Protein AF-A0A813ESQ8-F1 (afdb_monomer_lite)

pLDDT: mean 71.09, std 19.03, range [29.88, 95.88]

Foldseek 3Di:
DLVVVVVCVCPPVVHPLVVDLVSQQSVLVVVLQCQQCPPPVVGGDSPLSLLRRQPDADPVRDTSHDVSVVVSVVVVVVVVVVVVVVVVVVVVVVVDDPDPDDDDDDDDDDDDDDDDDDDDD

Structure (mmCIF, N/CA/C/O backbone):
data_AF-A0A813ESQ8-F1
#
_entry.id   AF-A0A813ESQ8-F1
#
loop_
_atom_site.group_PDB
_atom_site.id
_atom_site.type_symbol
_atom_site.label_atom_id
_atom_site.label_alt_id
_atom_site.label_comp_id
_atom_site.label_asym_id
_atom_site.label_entity_id
_atom_site.label_seq_id
_atom_site.pdbx_PDB_ins_code
_atom_site.Cartn_x
_atom_site.Cartn_y
_atom_site.Cartn_z
_atom_site.occupancy
_atom_site.B_iso_or_equiv
_atom_site.auth_seq_id
_atom_site.auth_comp_id
_atom_site.auth_asym_id
_atom_site.auth_atom_id
_atom_site.pdbx_PDB_model_num
ATOM 1 N N . ILE A 1 1 ? 9.066 13.827 -1.456 1.00 84.94 1 ILE A N 1
ATOM 2 C CA . ILE A 1 1 ? 10.285 13.324 -2.139 1.00 84.94 1 ILE A CA 1
ATOM 3 C C . ILE A 1 1 ? 9.989 12.182 -3.118 1.00 84.94 1 ILE A C 1
ATOM 5 O O . ILE A 1 1 ? 10.431 12.284 -4.248 1.00 84.94 1 ILE A O 1
ATOM 9 N N . LEU A 1 2 ? 9.184 11.167 -2.762 1.00 92.69 2 LEU A N 1
ATOM 10 C CA . LEU A 1 2 ? 8.871 10.030 -3.655 1.00 92.69 2 LEU A CA 1
ATOM 11 C C . LEU A 1 2 ? 8.280 10.446 -5.013 1.00 92.69 2 LEU A C 1
ATOM 13 O O . LEU A 1 2 ? 8.692 9.925 -6.039 1.00 92.69 2 LEU A O 1
ATOM 17 N N . CYS A 1 3 ? 7.392 11.443 -5.042 1.00 92.25 3 CYS A N 1
ATOM 18 C CA . CYS A 1 3 ? 6.853 11.955 -6.306 1.00 92.25 3 CYS A CA 1
ATOM 19 C C . CYS A 1 3 ? 7.909 12.666 -7.161 1.00 92.25 3 CYS A C 1
ATOM 21 O O . CYS A 1 3 ? 7.859 12.558 -8.374 1.00 92.25 3 CYS A O 1
ATOM 23 N N . ARG A 1 4 ? 8.888 13.333 -6.532 1.00 94.69 4 ARG A N 1
ATOM 24 C CA . ARG A 1 4 ? 10.006 13.969 -7.249 1.00 94.69 4 ARG A CA 1
ATOM 25 C C . ARG A 1 4 ? 10.980 12.938 -7.813 1.00 94.69 4 ARG A C 1
ATOM 27 O O . ARG A 1 4 ? 11.541 13.153 -8.873 1.00 94.69 4 ARG A O 1
ATOM 34 N N . ILE A 1 5 ? 11.165 11.812 -7.120 1.00 94.50 5 ILE A N 1
ATOM 35 C CA . ILE A 1 5 ? 11.943 10.680 -7.641 1.00 94.50 5 ILE A CA 1
ATOM 36 C C . ILE A 1 5 ? 11.240 10.101 -8.872 1.00 94.50 5 ILE A C 1
ATOM 38 O O . ILE A 1 5 ? 11.881 9.915 -9.898 1.00 94.50 5 ILE A O 1
ATOM 42 N N . LEU A 1 6 ? 9.920 9.899 -8.809 1.00 92.69 6 LEU A N 1
ATOM 43 C CA . LEU A 1 6 ? 9.146 9.423 -9.959 1.00 92.69 6 LEU A CA 1
ATOM 44 C C . LEU A 1 6 ? 9.174 10.420 -11.130 1.00 92.69 6 LEU A C 1
ATOM 46 O O . LEU A 1 6 ? 9.302 10.018 -12.278 1.00 92.69 6 LEU A O 1
ATOM 50 N N . GLU A 1 7 ? 9.093 11.716 -10.831 1.00 94.19 7 GLU A N 1
ATOM 51 C CA . GLU A 1 7 ? 9.212 12.801 -11.807 1.00 94.19 7 GLU A CA 1
ATOM 52 C C . GLU A 1 7 ? 10.595 12.817 -12.473 1.00 94.19 7 GLU A C 1
ATOM 54 O O . GLU A 1 7 ? 10.673 12.873 -13.694 1.00 94.19 7 GLU A O 1
ATOM 59 N N . SER A 1 8 ? 11.680 12.669 -11.706 1.00 95.44 8 SER A N 1
ATOM 60 C CA . SER A 1 8 ? 13.046 12.570 -12.245 1.00 95.44 8 SER A CA 1
ATOM 61 C C . SER A 1 8 ? 13.224 11.341 -13.137 1.00 95.44 8 SER A C 1
ATOM 63 O O . SER A 1 8 ? 13.768 11.462 -14.233 1.00 95.44 8 SER A O 1
ATOM 65 N N . MET A 1 9 ? 12.694 10.182 -12.720 1.00 95.31 9 MET A N 1
ATOM 66 C CA . MET A 1 9 ? 12.740 8.943 -13.508 1.00 95.31 9 MET A CA 1
ATOM 67 C C . MET A 1 9 ? 12.077 9.097 -14.887 1.00 95.31 9 MET A C 1
ATOM 69 O O . MET A 1 9 ? 12.453 8.395 -15.822 1.00 95.31 9 MET A O 1
ATOM 73 N N . ILE A 1 10 ? 11.092 9.993 -15.016 1.00 94.56 10 ILE A N 1
ATOM 74 C CA . ILE A 1 10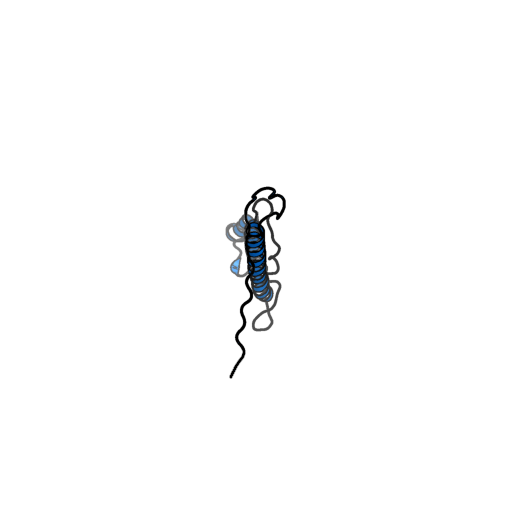 ? 10.276 10.165 -16.227 1.00 94.56 10 ILE A CA 1
ATOM 75 C C . ILE A 1 10 ? 10.761 11.346 -17.074 1.00 94.56 10 ILE A C 1
ATOM 77 O O . ILE A 1 10 ? 10.883 11.225 -18.288 1.00 94.56 10 ILE A O 1
ATOM 81 N N . CYS A 1 11 ? 11.026 12.491 -16.451 1.00 94.88 11 CYS A N 1
ATOM 82 C CA . CYS A 1 11 ? 11.297 13.743 -17.154 1.00 94.88 11 CYS A CA 1
ATOM 83 C C . CYS A 1 11 ? 12.788 13.965 -17.414 1.00 94.88 11 CYS A C 1
ATOM 85 O O . CYS A 1 11 ? 13.150 14.600 -18.401 1.00 94.88 11 CYS A O 1
ATOM 87 N N . THR A 1 12 ? 13.653 13.467 -16.530 1.00 95.88 12 THR A N 1
ATOM 88 C CA . THR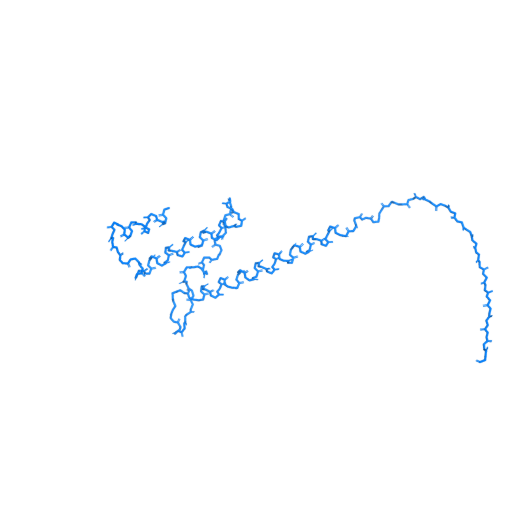 A 1 12 ? 15.102 13.677 -16.623 1.00 95.88 12 THR A CA 1
ATOM 89 C C . THR A 1 12 ? 15.781 12.434 -17.169 1.00 95.88 12 THR A C 1
ATOM 91 O O . THR A 1 12 ? 16.398 12.492 -18.230 1.00 95.88 12 THR A O 1
ATOM 94 N N . ASP A 1 13 ? 15.592 11.301 -16.493 1.00 95.00 13 ASP A N 1
ATOM 95 C CA . ASP A 1 13 ? 16.210 10.028 -16.873 1.00 95.00 13 ASP A CA 1
ATOM 96 C C . ASP A 1 13 ? 15.495 9.377 -18.066 1.00 95.00 13 ASP A C 1
ATOM 98 O O . ASP A 1 13 ? 16.043 8.475 -18.697 1.00 95.00 13 ASP A O 1
ATOM 102 N N . GLN A 1 14 ? 14.272 9.838 -18.374 1.00 92.38 14 GLN A N 1
ATOM 103 C CA . GLN A 1 14 ? 13.440 9.371 -19.490 1.00 92.38 14 GLN A CA 1
ATOM 104 C C . GLN A 1 14 ? 13.330 7.839 -19.541 1.00 92.38 14 GLN A C 1
ATOM 106 O O . GLN A 1 14 ? 13.254 7.227 -20.609 1.00 92.38 14 GLN A O 1
ATOM 111 N N . LEU A 1 15 ? 13.320 7.204 -18.364 1.00 95.31 15 LEU A N 1
ATOM 112 C CA . LEU A 1 15 ? 13.179 5.764 -18.245 1.00 95.31 15 LEU A CA 1
ATOM 113 C C . LEU A 1 15 ? 11.766 5.368 -18.650 1.00 95.31 15 LEU A C 1
ATOM 115 O O . LEU A 1 15 ? 10.791 6.077 -18.388 1.00 95.31 15 LEU A O 1
ATOM 119 N N . ASN A 1 16 ? 11.632 4.158 -19.181 1.00 93.12 16 ASN A N 1
ATOM 120 C CA . ASN A 1 16 ? 10.329 3.528 -19.325 1.00 93.12 16 ASN A CA 1
ATOM 121 C C . ASN A 1 16 ? 9.800 3.081 -17.945 1.00 93.12 16 ASN A C 1
ATOM 123 O O . ASN A 1 16 ? 9.712 1.889 -17.664 1.00 93.12 16 ASN A O 1
ATOM 127 N N . ALA A 1 17 ? 9.496 4.041 -17.063 1.00 88.81 17 ALA A N 1
ATOM 128 C CA . ALA A 1 17 ? 9.140 3.821 -15.663 1.00 88.81 17 ALA A CA 1
ATOM 129 C C . ALA A 1 17 ? 7.999 2.806 -15.467 1.00 88.81 17 ALA A C 1
ATOM 131 O O . ALA A 1 17 ? 8.133 1.957 -14.593 1.00 88.81 17 ALA A O 1
ATOM 132 N N . PRO A 1 18 ? 6.929 2.785 -16.283 1.00 87.31 18 PRO A N 1
ATOM 133 C CA . PRO A 1 18 ? 5.889 1.763 -16.153 1.00 87.31 18 PRO A CA 1
ATOM 134 C C . PRO A 1 18 ? 6.377 0.325 -16.382 1.00 87.31 18 PRO A C 1
ATOM 136 O O . PRO A 1 18 ? 5.785 -0.606 -15.849 1.00 87.31 18 PRO A O 1
ATOM 139 N N . ALA A 1 19 ? 7.451 0.128 -17.150 1.00 88.25 19 ALA A N 1
ATOM 140 C CA . ALA A 1 19 ? 8.065 -1.183 -17.352 1.00 88.25 19 ALA A CA 1
ATOM 141 C C . ALA A 1 19 ? 9.064 -1.554 -16.238 1.00 88.25 19 ALA A C 1
ATOM 143 O O . ALA A 1 19 ? 9.659 -2.632 -16.278 1.00 88.25 19 ALA A O 1
ATOM 144 N N . LEU A 1 20 ? 9.266 -0.673 -15.251 1.00 87.69 20 LEU A N 1
ATOM 145 C CA . LEU A 1 20 ? 10.214 -0.870 -14.164 1.00 87.69 20 LEU A CA 1
ATOM 146 C C . LEU A 1 20 ? 9.526 -1.313 -12.876 1.00 87.69 20 LEU A C 1
ATOM 148 O O . LEU A 1 20 ? 8.707 -0.608 -12.286 1.00 87.69 20 LEU A O 1
ATOM 152 N N . GLN A 1 21 ? 10.018 -2.428 -12.347 1.00 83.94 21 GLN A N 1
ATOM 153 C CA . GLN A 1 21 ? 9.664 -2.929 -11.023 1.00 83.94 21 GLN A CA 1
ATOM 154 C C . GLN A 1 21 ? 9.933 -1.906 -9.903 1.00 83.94 21 GLN A C 1
ATOM 156 O O . GLN A 1 21 ? 9.202 -1.834 -8.915 1.00 83.94 21 GLN A O 1
ATOM 161 N N . SER A 1 22 ? 10.975 -1.085 -10.048 1.00 84.31 22 SER A N 1
ATOM 162 C CA . SER A 1 22 ? 11.320 -0.036 -9.084 1.00 84.31 22 SER A CA 1
ATOM 163 C C . SER A 1 22 ? 10.270 1.075 -9.028 1.00 84.31 22 SER A C 1
ATOM 165 O O . SER A 1 22 ? 9.928 1.538 -7.938 1.00 84.31 22 SER A O 1
ATOM 167 N N . ALA A 1 23 ? 9.712 1.467 -10.175 1.00 89.94 23 ALA A N 1
ATOM 168 C CA . ALA A 1 23 ? 8.634 2.447 -10.234 1.00 89.94 23 ALA A CA 1
ATOM 169 C C . ALA A 1 23 ? 7.330 1.884 -9.645 1.00 89.94 23 ALA A C 1
ATOM 171 O O . ALA A 1 23 ? 6.611 2.604 -8.951 1.00 89.94 23 ALA A O 1
ATOM 172 N N . GLU A 1 24 ? 7.050 0.591 -9.848 1.00 86.06 24 GLU A N 1
ATOM 173 C CA . GLU A 1 24 ? 5.900 -0.093 -9.243 1.00 86.06 24 GLU A C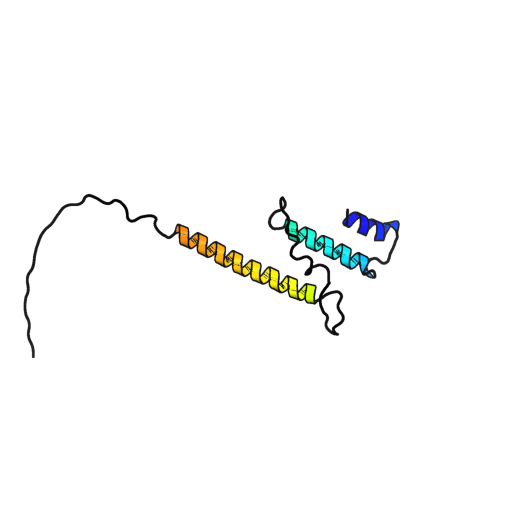A 1
ATOM 174 C C . GLU A 1 24 ? 5.977 -0.067 -7.702 1.00 86.06 24 GLU A C 1
ATOM 176 O O . GLU A 1 24 ? 5.024 0.337 -7.033 1.00 86.06 24 GLU A O 1
ATOM 181 N N . ILE A 1 25 ? 7.135 -0.400 -7.121 1.00 84.88 25 ILE A N 1
ATOM 182 C CA . ILE A 1 25 ? 7.380 -0.338 -5.665 1.00 84.88 25 ILE A CA 1
ATOM 183 C C . ILE A 1 25 ? 7.231 1.093 -5.134 1.00 84.88 25 ILE A C 1
ATOM 185 O O . ILE A 1 25 ? 6.615 1.321 -4.087 1.00 84.88 25 ILE A O 1
ATOM 189 N N . LEU A 1 26 ? 7.760 2.072 -5.866 1.00 91.19 26 LEU A N 1
ATOM 190 C CA . LEU A 1 26 ? 7.672 3.480 -5.496 1.00 91.19 26 LEU A CA 1
ATOM 191 C C . LEU A 1 26 ? 6.213 3.958 -5.461 1.00 91.19 26 LEU A C 1
ATOM 193 O O . LEU A 1 26 ? 5.775 4.569 -4.483 1.00 91.19 26 LEU A O 1
ATOM 197 N N . GLY A 1 27 ? 5.440 3.625 -6.499 1.00 88.00 27 GLY A N 1
ATOM 198 C CA . GLY A 1 27 ? 4.014 3.932 -6.585 1.00 88.00 27 GLY A CA 1
ATOM 199 C C . GLY A 1 27 ? 3.206 3.313 -5.443 1.00 88.00 27 GLY A C 1
ATOM 200 O O . GLY A 1 27 ? 2.330 3.962 -4.872 1.00 88.00 27 GLY A O 1
ATOM 201 N N . ARG A 1 28 ? 3.541 2.091 -5.035 1.00 88.75 28 ARG A N 1
ATOM 202 C CA . ARG A 1 28 ? 2.879 1.392 -3.926 1.00 88.75 28 ARG A CA 1
ATOM 203 C C . ARG A 1 28 ? 3.244 1.945 -2.550 1.00 88.75 28 ARG A C 1
ATOM 205 O O . ARG A 1 28 ? 2.404 2.004 -1.654 1.00 88.75 28 ARG A O 1
ATOM 212 N N . ARG A 1 29 ? 4.471 2.440 -2.391 1.00 89.75 29 ARG A N 1
ATOM 213 C CA . ARG A 1 29 ? 4.890 3.143 -1.174 1.00 89.75 29 ARG A CA 1
ATOM 214 C C . ARG A 1 29 ? 4.113 4.444 -0.992 1.00 89.75 29 ARG A C 1
ATOM 216 O O . ARG A 1 29 ? 3.753 4.787 0.128 1.00 89.75 29 ARG A O 1
ATOM 223 N N . ILE A 1 30 ? 3.811 5.144 -2.082 1.00 93.06 30 ILE A N 1
ATOM 224 C CA . ILE A 1 30 ? 2.955 6.336 -2.043 1.00 93.06 30 ILE A CA 1
ATOM 225 C C . ILE A 1 30 ? 1.531 5.976 -1.591 1.00 93.06 30 ILE A C 1
ATOM 227 O O . ILE A 1 30 ? 0.951 6.713 -0.798 1.00 93.06 30 ILE A O 1
ATOM 231 N N . GLN A 1 31 ? 0.969 4.860 -2.064 1.00 89.50 31 GLN A N 1
ATOM 232 C CA . GLN A 1 31 ? -0.378 4.408 -1.679 1.00 89.50 31 GLN A CA 1
ATOM 233 C C . GLN A 1 31 ? -0.467 4.103 -0.184 1.00 89.50 31 GLN A C 1
ATOM 235 O O . GLN A 1 31 ? -1.328 4.647 0.500 1.00 89.50 31 GLN A O 1
ATOM 240 N N . LEU A 1 32 ? 0.498 3.342 0.329 1.00 90.62 32 LEU A N 1
ATOM 241 C CA . LEU A 1 32 ? 0.629 3.077 1.754 1.00 90.62 32 LEU A CA 1
ATOM 242 C C . LEU A 1 32 ? 0.690 4.367 2.573 1.00 90.62 32 LEU A C 1
ATOM 244 O O . LEU A 1 32 ? 0.071 4.484 3.626 1.00 90.62 32 LEU A O 1
ATOM 248 N N . ILE A 1 33 ? 1.436 5.353 2.071 1.00 92.06 33 ILE A N 1
ATOM 249 C CA . ILE A 1 33 ? 1.592 6.610 2.787 1.00 92.06 33 ILE A CA 1
ATOM 250 C C . ILE A 1 33 ? 0.292 7.378 2.917 1.00 92.06 33 ILE A C 1
ATOM 252 O O . ILE A 1 33 ? 0.014 7.965 3.962 1.00 92.06 33 ILE A O 1
ATOM 256 N N . LYS A 1 34 ? -0.509 7.361 1.863 1.00 88.25 34 LYS A N 1
ATOM 257 C CA . LYS A 1 34 ? -1.823 7.986 1.875 1.00 88.25 34 LYS A CA 1
ATOM 258 C C . LYS A 1 34 ? -2.782 7.260 2.819 1.00 88.25 34 LYS A C 1
ATOM 260 O O . LYS A 1 34 ? -3.476 7.938 3.568 1.00 88.25 34 LYS A O 1
ATOM 265 N N . GLU A 1 35 ? -2.781 5.927 2.823 1.00 89.06 35 GLU A N 1
ATOM 266 C CA . GLU A 1 35 ? -3.67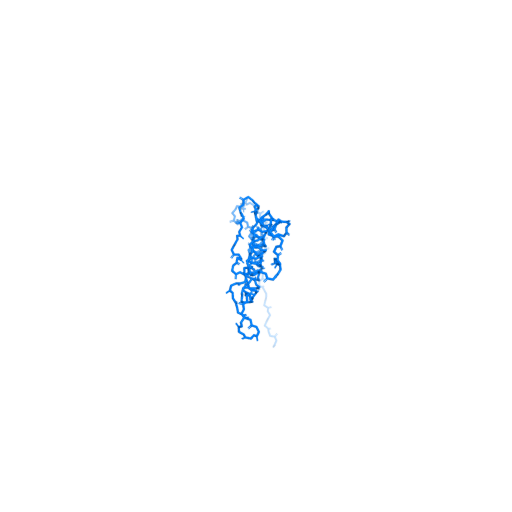2 5.139 3.688 1.00 89.06 35 GLU A CA 1
ATOM 267 C C . GLU A 1 35 ? -3.343 5.313 5.169 1.00 89.06 35 GLU A C 1
ATOM 269 O O . GLU A 1 35 ? -4.229 5.423 6.012 1.00 89.06 35 GLU A O 1
ATOM 274 N N . ALA A 1 36 ? -2.064 5.486 5.469 1.00 88.38 36 ALA A N 1
ATOM 275 C CA . ALA A 1 36 ? -1.604 5.715 6.818 1.00 88.38 36 ALA A CA 1
ATOM 276 C C . ALA A 1 36 ? -2.099 7.008 7.430 1.00 88.38 36 ALA A C 1
ATOM 278 O O . ALA A 1 36 ? -2.643 7.038 8.531 1.00 88.38 36 ALA A O 1
ATOM 279 N N . HIS A 1 37 ? -1.980 8.097 6.691 1.00 91.56 37 HIS A N 1
ATOM 280 C CA . HIS A 1 37 ? -2.447 9.387 7.180 1.00 91.56 37 HIS A CA 1
ATOM 281 C C . HIS A 1 37 ? -3.969 9.508 7.200 1.00 91.56 37 HIS A C 1
ATOM 283 O O . HIS A 1 37 ? -4.485 10.530 7.646 1.00 91.56 37 HIS A O 1
ATOM 289 N N . ARG A 1 38 ? -4.696 8.496 6.723 1.00 83.31 38 ARG A N 1
ATOM 290 C CA . ARG A 1 38 ? -6.137 8.571 6.504 1.00 83.31 38 ARG A CA 1
ATOM 291 C C . ARG A 1 38 ? -6.939 8.742 7.794 1.00 83.31 38 ARG A C 1
ATOM 293 O O . ARG A 1 38 ? -7.863 9.546 7.813 1.00 83.31 38 ARG A O 1
ATOM 300 N N . VAL A 1 39 ? -6.622 7.990 8.852 1.00 80.12 39 VAL A N 1
ATOM 301 C CA . VAL A 1 39 ? -7.398 8.003 10.113 1.00 80.12 39 VAL A CA 1
ATOM 302 C C . VAL A 1 39 ? -6.885 9.073 11.074 1.00 80.12 39 VAL A C 1
ATOM 304 O O . VAL A 1 39 ? -7.670 9.723 11.762 1.00 80.12 39 VAL A O 1
ATOM 307 N N . ASN A 1 40 ? -5.571 9.289 11.103 1.00 81.50 40 ASN A N 1
ATOM 308 C CA . ASN A 1 40 ? -4.958 10.325 11.917 1.00 81.50 40 ASN A CA 1
ATOM 309 C C . ASN A 1 40 ? -3.758 10.943 11.179 1.00 81.50 40 ASN A C 1
ATOM 311 O O . ASN A 1 40 ? -2.670 10.372 11.180 1.00 81.50 40 ASN A O 1
ATOM 315 N N . PRO A 1 41 ? -3.919 12.130 10.573 1.00 86.31 41 PRO A N 1
ATOM 316 C CA . PRO A 1 41 ? -2.844 12.785 9.829 1.00 86.31 41 PRO A CA 1
ATOM 317 C C . PRO A 1 41 ? -1.651 13.187 10.699 1.00 86.31 41 PRO A C 1
ATOM 319 O O . PRO A 1 41 ? -0.525 13.244 10.214 1.00 86.31 41 PRO A O 1
ATOM 322 N N . SER A 1 42 ? -1.886 13.470 11.982 1.00 90.31 42 SER A N 1
ATOM 323 C CA . SER A 1 42 ? -0.820 13.786 12.935 1.00 90.31 42 SER A CA 1
ATOM 324 C C . SER A 1 42 ? -0.084 12.532 13.419 1.00 90.31 42 SER A C 1
ATOM 326 O O . SER A 1 42 ? 1.013 12.649 13.957 1.00 90.31 42 SER A O 1
ATOM 328 N N . ALA A 1 43 ? -0.671 11.347 13.223 1.00 82.69 43 ALA A N 1
ATOM 329 C CA . ALA A 1 43 ? -0.108 10.057 13.613 1.00 82.69 43 ALA A CA 1
ATOM 330 C C . ALA A 1 43 ? -0.513 8.948 12.610 1.00 82.69 43 ALA A C 1
ATOM 332 O O . ALA A 1 43 ? -1.421 8.165 12.894 1.00 82.69 43 ALA A O 1
ATOM 333 N N . PRO A 1 44 ? 0.116 8.905 11.423 1.00 87.50 44 PRO A N 1
ATOM 334 C CA . PRO A 1 44 ? -0.271 8.014 10.326 1.00 87.50 44 PRO A CA 1
ATOM 335 C C . PRO A 1 44 ? 0.067 6.526 10.530 1.00 87.50 44 PRO A C 1
ATOM 337 O O . PRO A 1 44 ? 1.155 6.205 11.004 1.00 87.50 44 PRO A O 1
ATOM 340 N N . ASP A 1 45 ? -0.811 5.628 10.064 1.00 84.75 45 ASP A N 1
ATOM 341 C CA . ASP A 1 45 ? -0.687 4.164 10.166 1.00 84.75 45 ASP A CA 1
ATOM 342 C C . ASP A 1 45 ? -0.353 3.406 8.854 1.00 84.75 45 ASP A C 1
ATOM 344 O O . ASP A 1 45 ? -1.210 3.034 8.057 1.00 84.75 45 ASP A O 1
ATOM 348 N N . TYR A 1 46 ? 0.926 3.123 8.620 1.00 87.50 46 TYR A N 1
ATOM 349 C CA . TYR A 1 46 ? 1.401 2.429 7.410 1.00 87.50 46 TYR A CA 1
ATOM 350 C C . TYR A 1 46 ? 1.397 0.900 7.555 1.00 87.50 46 TYR A C 1
ATOM 352 O O . TYR A 1 46 ? 2.185 0.212 6.900 1.00 87.50 46 TYR A O 1
ATOM 360 N N . SER A 1 47 ? 0.557 0.371 8.437 1.00 82.06 47 SER A N 1
ATOM 361 C CA . SER A 1 47 ? 0.395 -1.056 8.729 1.00 82.06 47 SER A CA 1
ATOM 362 C C . SER A 1 47 ? 0.070 -1.884 7.487 1.00 82.06 47 SER A C 1
ATOM 364 O O . SER A 1 47 ? 0.619 -2.965 7.296 1.00 82.06 47 SER A O 1
ATOM 366 N N . ALA A 1 48 ? -0.710 -1.334 6.558 1.00 78.19 48 ALA A N 1
ATOM 367 C CA . ALA A 1 48 ? -1.132 -2.046 5.361 1.00 78.19 48 ALA A CA 1
ATOM 368 C C . ALA A 1 48 ? -0.040 -2.209 4.273 1.00 78.19 48 ALA A C 1
ATOM 370 O O . ALA A 1 48 ? -0.322 -2.535 3.125 1.00 78.19 48 ALA A O 1
ATOM 371 N N . GLY A 1 49 ? 1.237 -1.963 4.567 1.00 81.00 49 GLY A N 1
ATOM 372 C CA . GLY A 1 49 ? 2.293 -1.831 3.553 1.00 81.00 49 GLY A CA 1
ATOM 373 C C . GLY A 1 49 ? 2.555 -3.086 2.734 1.00 81.00 49 GLY A C 1
ATOM 374 O O . GLY A 1 49 ? 2.633 -3.013 1.506 1.00 81.00 49 GLY A O 1
ATOM 375 N N . ASP A 1 50 ? 2.579 -4.228 3.412 1.00 75.94 50 ASP A N 1
ATOM 376 C CA . ASP A 1 50 ? 2.670 -5.582 2.846 1.00 75.94 50 ASP A CA 1
ATOM 377 C C . ASP A 1 50 ? 1.381 -6.045 2.195 1.00 75.94 50 ASP A C 1
ATOM 379 O O . ASP A 1 50 ? 1.251 -7.170 1.719 1.00 75.94 50 ASP A O 1
ATOM 383 N N . HIS A 1 51 ? 0.451 -5.118 2.087 1.00 75.94 51 HIS A N 1
ATOM 384 C CA . HIS A 1 51 ? -0.710 -5.246 1.274 1.00 75.94 51 HIS A CA 1
ATOM 385 C C . HIS A 1 51 ? -0.831 -4.246 0.112 1.00 75.94 51 HIS A C 1
ATOM 387 O O . HIS A 1 51 ? -1.649 -4.411 -0.798 1.00 75.94 51 HIS A O 1
ATOM 393 N N . PHE A 1 52 ? 0.057 -3.253 0.112 1.00 78.88 52 PHE A N 1
ATOM 394 C CA . PHE A 1 52 ? 0.192 -2.248 -0.930 1.00 78.88 52 PHE A CA 1
ATOM 395 C C . PHE A 1 52 ? 1.417 -2.466 -1.841 1.00 78.88 52 PHE A C 1
ATOM 397 O O . PHE A 1 52 ? 1.297 -2.303 -3.048 1.00 78.88 52 PHE A O 1
ATOM 404 N N . LEU A 1 53 ? 2.557 -2.950 -1.345 1.00 82.94 53 LEU A N 1
ATOM 405 C CA . LEU A 1 53 ? 3.853 -3.072 -2.048 1.00 82.94 53 LEU A CA 1
ATOM 406 C C . LEU A 1 53 ? 4.066 -4.195 -3.079 1.00 82.94 53 LEU A C 1
ATOM 408 O O . LEU A 1 53 ? 5.118 -4.304 -3.704 1.00 82.94 53 LEU A O 1
ATOM 412 N N . GLY A 1 54 ? 3.068 -4.998 -3.350 1.00 67.06 54 GLY A N 1
ATOM 413 C CA . GLY A 1 54 ? 3.236 -6.284 -3.985 1.00 67.06 54 GLY A CA 1
ATOM 414 C C . GLY A 1 54 ? 4.368 -7.195 -3.489 1.00 67.06 54 GLY A C 1
ATOM 415 O O . GLY A 1 54 ? 5.183 -7.604 -4.308 1.00 67.06 54 GLY A O 1
ATOM 416 N N . THR A 1 55 ? 4.338 -7.672 -2.247 1.00 63.03 55 THR A N 1
ATOM 417 C CA . THR A 1 55 ? 5.229 -8.741 -1.755 1.00 63.03 55 THR A CA 1
ATOM 418 C C . THR A 1 55 ? 4.654 -10.199 -1.561 1.00 63.03 55 THR A C 1
ATOM 420 O O . THR A 1 55 ? 5.469 -11.103 -1.509 1.00 63.03 55 THR A O 1
ATOM 423 N N . GLY A 1 56 ? 3.333 -10.514 -1.579 1.00 60.47 56 GLY A N 1
ATOM 424 C CA . GLY A 1 56 ? 2.632 -11.852 -1.842 1.00 60.47 56 GLY A CA 1
ATOM 425 C C . GLY A 1 56 ? 2.354 -12.533 -3.277 1.00 60.47 56 GLY A C 1
ATOM 426 O O . GLY A 1 56 ? 2.939 -12.118 -4.249 1.00 60.47 56 GLY A O 1
ATOM 427 N N . VAL A 1 57 ? 1.429 -13.523 -3.509 1.00 56.72 57 VAL A N 1
ATOM 428 C CA . VAL A 1 57 ? 1.307 -14.622 -4.581 1.00 56.72 57 VAL A CA 1
ATOM 429 C C . VAL A 1 57 ? 0.172 -14.654 -5.717 1.00 56.72 57 VAL A C 1
ATOM 431 O O . VAL A 1 57 ? -0.988 -14.363 -5.432 1.00 56.72 57 VAL A O 1
ATOM 434 N N . ARG A 1 58 ? 0.455 -14.984 -7.030 1.00 55.66 58 ARG A N 1
ATOM 435 C CA . ARG A 1 58 ? -0.313 -14.744 -8.348 1.00 55.66 58 ARG A CA 1
ATOM 436 C C . ARG A 1 58 ? -0.943 -15.975 -9.033 1.00 55.66 58 ARG A C 1
ATOM 438 O O . ARG A 1 58 ? -0.752 -17.093 -8.589 1.00 55.66 58 ARG A O 1
ATOM 445 N N . ARG A 1 59 ? -1.690 -15.757 -10.146 1.00 42.41 59 ARG A N 1
ATOM 446 C CA . ARG A 1 59 ? -2.549 -16.711 -10.924 1.00 42.41 59 ARG A CA 1
ATOM 447 C C . ARG A 1 59 ? -1.812 -17.888 -11.595 1.00 42.41 59 ARG A C 1
ATOM 449 O O . ARG A 1 59 ? -2.432 -18.882 -11.946 1.00 42.41 59 ARG A O 1
ATOM 456 N N . ASN A 1 60 ? -0.500 -17.772 -11.738 1.00 52.56 60 ASN A N 1
ATOM 457 C CA . ASN A 1 60 ? 0.457 -18.796 -12.162 1.00 52.56 60 ASN A CA 1
ATOM 458 C C . ASN A 1 60 ? 1.402 -19.198 -11.001 1.00 52.56 60 ASN A C 1
ATOM 460 O O . ASN A 1 60 ? 2.463 -19.759 -11.235 1.00 52.56 60 ASN A O 1
ATOM 464 N N . GLY A 1 61 ? 1.070 -18.829 -9.757 1.00 52.59 61 GLY A N 1
ATOM 465 C CA . GLY A 1 61 ? 1.981 -18.754 -8.605 1.00 52.59 61 GLY A CA 1
ATOM 466 C C . GLY A 1 61 ? 2.873 -17.501 -8.607 1.00 52.59 61 GLY A C 1
ATOM 467 O O . GLY A 1 61 ? 3.299 -17.034 -7.557 1.00 52.59 61 GLY A O 1
ATOM 468 N N . ALA A 1 62 ? 3.127 -16.896 -9.768 1.00 54.81 62 ALA A N 1
ATOM 469 C CA . ALA A 1 62 ? 4.222 -15.938 -9.939 1.00 54.81 62 ALA A CA 1
ATOM 470 C C . ALA A 1 62 ? 3.801 -14.476 -9.808 1.00 54.81 62 ALA A C 1
ATOM 472 O O . ALA A 1 62 ? 3.118 -13.945 -10.681 1.00 54.81 62 ALA A O 1
ATOM 473 N N . ALA A 1 63 ? 4.206 -13.819 -8.725 1.00 52.88 63 ALA A N 1
ATOM 474 C CA . ALA A 1 63 ? 3.549 -12.647 -8.184 1.00 52.88 63 ALA A CA 1
ATOM 475 C C . ALA A 1 63 ? 4.444 -11.438 -7.991 1.00 52.88 63 ALA A C 1
ATOM 477 O O . ALA A 1 63 ? 5.519 -11.570 -7.432 1.00 52.88 63 ALA A O 1
ATOM 478 N N . ILE A 1 64 ? 3.969 -10.259 -8.404 1.00 55.66 64 ILE A N 1
ATOM 479 C CA . ILE A 1 64 ? 4.466 -8.990 -7.868 1.00 55.66 64 ILE A CA 1
ATOM 480 C C . ILE A 1 64 ? 3.264 -8.370 -7.208 1.00 55.66 64 ILE A C 1
ATOM 482 O O . ILE A 1 64 ? 2.257 -8.044 -7.823 1.00 55.66 64 ILE A O 1
ATOM 486 N N . ALA A 1 65 ? 3.258 -8.506 -5.926 1.00 55.09 65 ALA A N 1
ATOM 487 C CA . ALA A 1 65 ? 2.313 -9.383 -5.342 1.00 55.09 65 ALA A CA 1
ATOM 488 C C . ALA A 1 65 ? 0.827 -9.078 -5.338 1.00 55.09 65 ALA A C 1
ATOM 490 O O . ALA A 1 65 ? 0.345 -8.029 -4.948 1.00 55.09 65 ALA A O 1
ATOM 491 N N . PRO A 1 66 ? 0.105 -10.134 -5.611 1.00 62.12 66 PRO A N 1
ATOM 492 C CA . PRO A 1 66 ? -1.263 -10.492 -5.211 1.00 62.12 66 PRO A CA 1
ATOM 493 C C . PRO A 1 66 ? -1.584 -11.138 -3.854 1.00 62.12 66 PRO A C 1
ATOM 495 O O . PRO A 1 66 ? -2.748 -11.005 -3.493 1.00 62.12 66 PRO A O 1
ATOM 498 N N . ASP A 1 67 ? -0.714 -11.787 -3.068 1.00 57.50 67 ASP A N 1
ATOM 499 C CA . ASP A 1 67 ? -1.123 -12.014 -1.652 1.00 57.50 67 ASP A CA 1
ATOM 500 C C . ASP A 1 67 ? -1.143 -10.690 -0.965 1.00 57.50 67 ASP A C 1
ATOM 502 O O . ASP A 1 67 ? -2.049 -10.449 -0.203 1.00 57.50 67 ASP A O 1
ATOM 506 N N . LEU A 1 68 ? -0.210 -9.809 -1.299 1.00 67.50 68 LEU A N 1
ATOM 507 C CA . LEU A 1 68 ? -0.255 -8.437 -0.860 1.00 67.50 68 LEU A CA 1
ATOM 508 C C . LEU A 1 68 ? -1.662 -7.858 -1.084 1.00 67.50 68 LEU A C 1
ATOM 510 O O . LEU A 1 68 ? -2.327 -7.359 -0.185 1.00 67.50 68 LEU A O 1
ATOM 514 N N . SER A 1 69 ? -2.209 -8.100 -2.259 1.00 66.88 69 SER A N 1
ATOM 515 C CA . SER A 1 69 ? -3.577 -7.716 -2.559 1.00 66.88 69 SER A CA 1
ATOM 516 C C . SER A 1 69 ? -4.649 -8.488 -1.781 1.00 66.88 69 SER A C 1
ATOM 518 O O . SER A 1 69 ? -5.645 -7.894 -1.384 1.00 66.88 69 SER A O 1
ATOM 520 N N . LYS A 1 70 ? -4.504 -9.793 -1.552 1.00 77.94 70 LYS A N 1
ATOM 521 C CA . LYS A 1 70 ? -5.471 -10.563 -0.747 1.00 77.94 70 LYS A CA 1
ATOM 522 C C . LYS A 1 70 ? -5.453 -10.177 0.727 1.00 77.94 70 LYS A C 1
ATOM 524 O O . LYS A 1 70 ? -6.469 -10.224 1.402 1.00 77.94 70 LYS A O 1
ATOM 529 N N . PHE A 1 71 ? -4.288 -9.796 1.195 1.00 59.16 71 PHE A N 1
ATOM 530 C CA . PHE A 1 71 ? -3.962 -9.528 2.570 1.00 59.16 71 PHE A CA 1
ATOM 531 C C . PHE A 1 71 ? -4.548 -8.125 2.897 1.00 59.16 71 PHE A C 1
ATOM 533 O O . PHE A 1 71 ? -5.232 -8.015 3.912 1.00 59.16 71 PHE A O 1
ATOM 540 N N . VAL A 1 72 ? -4.442 -7.085 2.026 1.00 74.00 72 VAL A N 1
ATOM 541 C CA . VAL A 1 72 ? -5.069 -5.747 2.320 1.00 74.00 72 VAL A CA 1
ATOM 542 C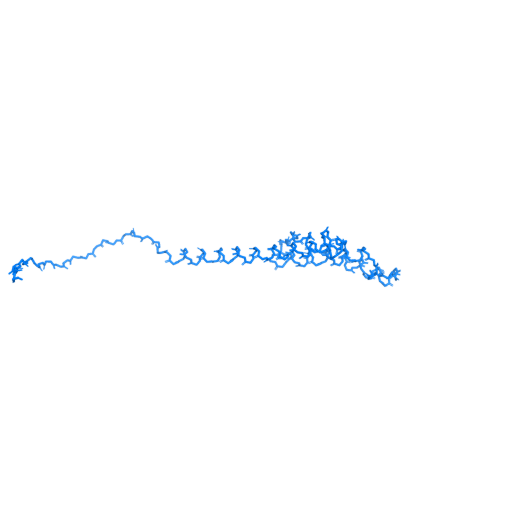 C . VAL A 1 72 ? -6.554 -5.920 2.496 1.00 74.00 72 VAL A C 1
ATOM 544 O O . VAL A 1 72 ? 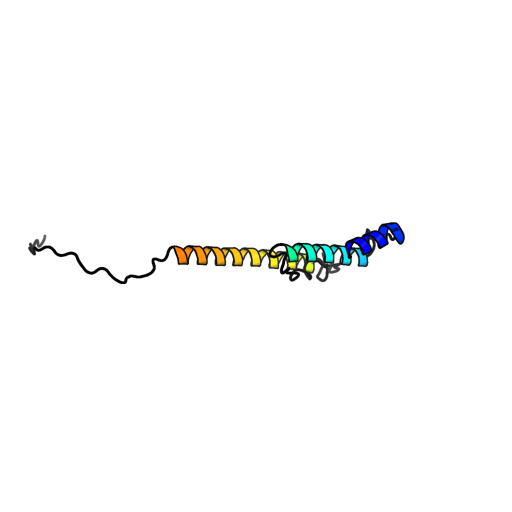-7.213 -5.223 3.263 1.00 74.00 72 VAL A O 1
ATOM 547 N N . ALA A 1 73 ? -7.066 -6.877 1.732 1.00 71.38 73 ALA A N 1
ATOM 548 C CA . ALA A 1 73 ? -8.460 -7.199 1.642 1.00 71.38 73 ALA A CA 1
ATOM 549 C C . ALA A 1 73 ? -8.993 -7.953 2.869 1.00 71.38 73 ALA A C 1
ATOM 551 O O . ALA A 1 73 ? -10.209 -7.980 3.049 1.00 71.38 73 ALA A O 1
ATOM 552 N N . GLU A 1 74 ? -8.150 -8.523 3.726 1.00 80.19 74 GLU A N 1
ATOM 553 C CA . GLU A 1 74 ? -8.585 -9.033 5.031 1.00 80.19 74 GLU A CA 1
ATOM 554 C C . GLU A 1 74 ? -8.457 -7.975 6.128 1.00 80.19 74 GLU A C 1
ATOM 556 O O . GLU A 1 74 ? -9.392 -7.800 6.909 1.00 80.19 74 GLU A O 1
ATOM 561 N N . GLU A 1 75 ? -7.368 -7.212 6.142 1.00 69.19 75 GLU A N 1
ATOM 562 C CA . GLU A 1 75 ? -7.096 -6.204 7.177 1.00 69.19 75 GLU A CA 1
ATOM 563 C C . GLU A 1 75 ? -8.162 -5.111 7.214 1.00 69.19 75 GLU A C 1
ATOM 565 O O . GLU A 1 75 ? -8.817 -4.875 8.231 1.00 69.19 75 GLU A O 1
ATOM 570 N N . LEU A 1 76 ? -8.490 -4.557 6.054 1.00 71.81 76 LEU A N 1
ATOM 571 C CA . LEU A 1 76 ? -9.556 -3.564 5.964 1.00 71.81 76 LEU A CA 1
ATOM 572 C C . LEU A 1 76 ? -10.935 -4.157 6.304 1.00 71.81 76 LEU A C 1
ATOM 574 O O . LEU A 1 76 ? -11.873 -3.435 6.653 1.00 71.81 76 LEU A O 1
ATOM 578 N N . LYS A 1 77 ? -11.081 -5.484 6.219 1.00 82.75 77 LYS A N 1
ATOM 579 C CA . LYS A 1 77 ? -12.330 -6.193 6.509 1.00 82.75 77 LYS A CA 1
ATOM 580 C C . LYS A 1 77 ? -12.512 -6.449 8.006 1.00 82.75 77 LYS A C 1
ATOM 582 O O . LYS A 1 77 ? -13.642 -6.394 8.492 1.00 82.75 77 LYS A O 1
ATOM 587 N N . ALA A 1 78 ? -11.431 -6.672 8.743 1.00 61.25 78 ALA A N 1
ATOM 588 C CA . ALA A 1 78 ? -11.447 -6.806 10.196 1.00 61.25 78 ALA A CA 1
ATOM 589 C C . ALA A 1 78 ? -11.522 -5.441 10.906 1.00 61.25 78 ALA A C 1
ATOM 591 O O . ALA A 1 78 ? -12.324 -5.285 11.833 1.00 61.25 78 ALA A O 1
ATOM 592 N N . GLU A 1 79 ? -10.799 -4.419 10.424 1.00 72.25 79 GLU A N 1
ATOM 593 C CA . GLU A 1 79 ? -10.911 -3.030 10.915 1.00 72.25 79 GLU A CA 1
ATOM 594 C C . GLU A 1 79 ? -12.365 -2.528 10.874 1.00 72.25 79 GLU A C 1
ATOM 596 O O . GLU A 1 79 ? -12.883 -1.864 11.784 1.00 72.25 79 GLU A O 1
ATOM 601 N N . ALA A 1 80 ? -13.071 -2.931 9.821 1.00 65.25 80 ALA A N 1
ATOM 602 C CA . ALA A 1 80 ? -14.481 -2.657 9.611 1.00 65.25 80 ALA A CA 1
ATOM 603 C C . ALA A 1 80 ? -15.422 -3.456 10.529 1.00 65.25 80 ALA A C 1
ATOM 605 O O . ALA A 1 80 ? -16.576 -3.057 10.696 1.00 65.25 80 ALA A O 1
ATOM 606 N N . ALA A 1 81 ? -14.988 -4.572 11.113 1.00 85.19 81 ALA A N 1
ATOM 607 C CA . ALA A 1 81 ? -15.787 -5.347 12.063 1.00 85.19 81 ALA A CA 1
ATOM 608 C C . ALA A 1 81 ? -15.610 -4.830 13.499 1.00 85.19 81 ALA A C 1
ATOM 610 O O . ALA A 1 81 ? -16.578 -4.670 14.240 1.00 85.19 81 ALA A O 1
ATOM 611 N N . ILE A 1 82 ? -14.387 -4.478 13.876 1.00 62.06 82 ILE A N 1
ATOM 612 C CA . ILE A 1 82 ? -14.053 -4.082 15.247 1.00 62.06 82 ILE A CA 1
ATOM 613 C C . ILE A 1 82 ? -14.502 -2.646 15.538 1.00 62.06 82 ILE A C 1
ATOM 615 O O . ILE A 1 82 ? -15.038 -2.372 16.613 1.00 62.06 82 ILE A O 1
ATOM 619 N N . SER A 1 83 ? -14.396 -1.732 14.569 1.00 75.69 83 SER A N 1
ATOM 620 C CA . SER A 1 83 ? -14.953 -0.379 14.730 1.00 75.69 83 SER A CA 1
ATOM 621 C C . SER A 1 83 ? -16.485 -0.386 14.875 1.00 75.69 83 SER A C 1
ATOM 623 O O . SER A 1 83 ? -17.044 0.480 15.554 1.00 75.69 83 SER A O 1
ATOM 625 N N . LYS A 1 84 ? -17.166 -1.405 14.323 1.00 77.19 84 LYS A N 1
ATOM 626 C CA . LYS A 1 84 ? -18.614 -1.633 14.485 1.00 77.19 84 LYS A CA 1
ATOM 627 C C . LYS A 1 84 ? -18.977 -2.142 15.876 1.00 77.19 84 LYS A C 1
ATOM 629 O O . LYS A 1 84 ? -19.900 -1.611 16.489 1.00 77.19 84 LYS A O 1
ATOM 634 N N . GLU A 1 85 ? -18.261 -3.135 16.384 1.00 79.31 85 GLU A N 1
ATOM 635 C CA . GLU A 1 85 ? -18.451 -3.658 17.745 1.00 79.31 85 GLU A CA 1
ATOM 636 C C . GLU A 1 85 ? -18.154 -2.583 18.808 1.00 79.31 85 GLU A C 1
ATOM 638 O O . GLU A 1 85 ? -18.955 -2.329 19.709 1.00 79.31 85 GLU A O 1
ATOM 643 N N . ALA A 1 86 ? -17.043 -1.855 18.658 1.00 71.69 86 ALA A N 1
ATOM 644 C CA . ALA A 1 86 ? -16.611 -0.823 19.601 1.00 71.69 86 ALA A CA 1
ATOM 645 C C . ALA A 1 86 ? -17.570 0.377 19.683 1.00 71.69 86 ALA A C 1
ATOM 647 O O . ALA A 1 86 ? -17.676 1.025 20.729 1.00 71.69 86 ALA A O 1
ATOM 648 N N . ARG A 1 87 ? -18.278 0.680 18.593 1.00 71.38 87 ARG A N 1
ATOM 649 C CA . ARG A 1 87 ? -19.290 1.737 18.563 1.00 71.38 87 ARG A CA 1
ATOM 650 C C . ARG A 1 87 ? -20.589 1.287 19.232 1.00 71.38 87 ARG A C 1
ATOM 652 O O . ARG A 1 87 ? -21.109 2.021 20.069 1.00 71.38 87 ARG A O 1
ATOM 659 N N . LYS A 1 88 ? -21.026 0.049 18.974 1.00 82.19 88 LYS A N 1
ATOM 660 C CA . LYS A 1 88 ? -22.200 -0.551 19.629 1.00 82.19 88 LYS A CA 1
ATOM 661 C C . LYS A 1 88 ? -22.041 -0.638 21.147 1.00 82.19 88 LYS A C 1
ATOM 663 O O . LYS A 1 88 ? -22.908 -0.193 21.891 1.00 82.19 88 LYS A O 1
ATOM 668 N N . ALA A 1 89 ? -20.890 -1.099 21.625 1.00 65.56 89 ALA A N 1
ATOM 669 C CA . ALA A 1 89 ? -20.630 -1.197 23.060 1.00 65.56 89 ALA A CA 1
ATOM 670 C C . ALA A 1 89 ? -20.563 0.174 23.773 1.00 65.56 89 ALA A C 1
ATOM 672 O O . ALA A 1 89 ? -20.823 0.266 24.976 1.00 65.56 89 ALA A O 1
ATOM 673 N N . ARG A 1 90 ? -20.202 1.257 23.064 1.00 78.56 90 ARG A N 1
ATOM 674 C CA . ARG A 1 90 ? -20.252 2.627 23.613 1.00 78.56 90 ARG A CA 1
ATOM 675 C C . ARG A 1 90 ? -21.687 3.137 23.724 1.00 78.56 90 ARG A C 1
ATOM 677 O O . ARG A 1 90 ? -22.014 3.760 24.730 1.00 78.56 90 ARG A O 1
ATOM 684 N N . GLU A 1 91 ? -22.532 2.834 22.745 1.00 67.25 91 GLU A N 1
ATOM 685 C CA . GLU A 1 91 ? -23.954 3.198 22.725 1.00 67.25 91 GLU A CA 1
ATOM 686 C C . GLU A 1 91 ? -24.738 2.462 23.838 1.00 67.25 91 GLU A C 1
ATOM 688 O O . GLU A 1 91 ? -25.525 3.080 24.556 1.00 67.25 91 GLU A O 1
ATOM 693 N N . GLU A 1 92 ? -24.426 1.189 24.108 1.00 74.19 92 GLU A N 1
ATOM 694 C CA . GLU A 1 92 ? -25.046 0.415 25.202 1.00 74.19 92 GLU A CA 1
ATOM 695 C C . GLU A 1 92 ? -24.679 0.903 26.617 1.00 74.19 92 GLU A C 1
ATOM 697 O O . GLU A 1 92 ? -25.488 0.826 27.544 1.00 74.19 92 GLU A O 1
ATOM 702 N N . LYS A 1 93 ? -23.469 1.437 26.820 1.00 63.88 93 LYS A N 1
ATOM 703 C CA . LYS A 1 93 ? -23.026 1.957 28.130 1.00 63.88 93 LYS A CA 1
ATOM 704 C C . LYS A 1 93 ? -23.658 3.297 28.501 1.00 63.88 93 LYS A C 1
ATOM 706 O O . LYS A 1 93 ? -23.709 3.623 29.684 1.00 63.88 93 LYS A O 1
ATOM 711 N N . VAL A 1 94 ? -24.132 4.058 27.518 1.00 68.31 94 VAL A N 1
ATOM 712 C CA . VAL A 1 94 ? -24.839 5.330 27.737 1.00 68.31 94 VAL A CA 1
ATOM 713 C C . VAL A 1 94 ? -26.319 5.085 28.065 1.00 68.31 94 VAL A C 1
ATOM 715 O O . VAL A 1 94 ? -26.901 5.831 28.846 1.00 68.31 94 VAL A O 1
ATOM 718 N N . LEU A 1 95 ? -26.898 3.996 27.543 1.00 61.84 95 LEU A N 1
ATOM 719 C CA . LEU A 1 95 ? -28.273 3.552 27.816 1.00 61.84 95 LEU A CA 1
ATOM 720 C C . LEU A 1 95 ? -28.449 2.833 29.166 1.00 61.84 95 LEU A C 1
ATOM 722 O O . LEU A 1 95 ? -29.572 2.743 29.659 1.00 61.84 95 LEU A O 1
ATOM 726 N N . LYS A 1 96 ? -27.376 2.328 29.793 1.00 57.62 96 LYS A N 1
ATOM 727 C CA . LYS A 1 96 ? -27.453 1.721 31.134 1.00 57.62 96 LYS A CA 1
ATOM 728 C C . LYS A 1 96 ? -27.594 2.816 32.209 1.00 57.62 96 LYS A C 1
ATOM 730 O O . LYS A 1 96 ? -26.640 3.568 32.419 1.00 57.62 96 LYS A O 1
ATOM 735 N N . PRO A 1 97 ? -28.726 2.911 32.937 1.00 57.31 97 PRO A N 1
ATOM 736 C CA . PRO A 1 97 ? -28.909 3.947 33.949 1.00 57.31 97 PRO A CA 1
ATOM 737 C C . PRO A 1 97 ? -27.903 3.764 35.094 1.00 57.31 97 PRO A C 1
ATOM 739 O O . PRO A 1 97 ? -27.826 2.704 35.722 1.00 57.31 97 PRO A O 1
ATOM 742 N N . ARG A 1 98 ? -27.113 4.808 35.381 1.00 58.34 98 ARG A N 1
ATOM 743 C CA . ARG A 1 98 ? -26.260 4.853 36.576 1.00 58.34 98 ARG A CA 1
ATOM 744 C C . ARG A 1 98 ? -27.152 4.961 37.811 1.00 58.34 98 ARG A C 1
ATOM 746 O O . ARG A 1 98 ? -27.708 6.015 38.077 1.00 58.34 98 ARG A O 1
ATOM 753 N N . GLY A 1 99 ? -27.180 3.894 38.601 1.00 49.72 99 GLY A N 1
ATOM 754 C CA . GLY A 1 99 ? -27.436 3.966 40.036 1.00 49.72 99 GLY A CA 1
ATOM 755 C C . GLY A 1 99 ? -28.899 3.884 40.461 1.00 49.72 99 GLY A C 1
ATOM 756 O O . GLY A 1 99 ? -29.605 4.882 40.533 1.00 49.72 99 GLY A O 1
ATOM 757 N N . GLY A 1 100 ? -29.282 2.709 40.958 1.00 52.00 100 GLY A N 1
ATOM 758 C CA . GLY A 1 100 ? -30.194 2.643 42.094 1.00 52.00 100 GLY A CA 1
ATOM 759 C C . GLY A 1 100 ? -29.449 3.083 43.354 1.00 52.00 100 GLY A C 1
ATOM 760 O O . GLY A 1 100 ? -28.891 2.254 44.068 1.00 52.00 100 GLY A O 1
ATOM 761 N N . ARG A 1 101 ? -29.396 4.390 43.629 1.00 51.16 101 ARG A N 1
ATOM 762 C CA . ARG A 1 101 ? -29.093 4.892 44.975 1.00 51.16 101 ARG A CA 1
ATOM 763 C C . ARG A 1 101 ? -29.866 6.182 45.231 1.00 51.16 101 ARG A C 1
ATOM 765 O O . ARG A 1 101 ? -29.558 7.211 44.649 1.00 51.16 101 ARG A O 1
ATOM 772 N N . GLY A 1 102 ? -30.818 6.104 46.161 1.00 48.62 102 GLY A N 1
ATOM 773 C CA . GLY A 1 102 ? -31.417 7.265 46.821 1.00 48.62 102 GLY A CA 1
ATOM 774 C C . GLY A 1 102 ? -32.843 7.586 46.383 1.00 48.62 102 GLY A C 1
ATOM 775 O O . GLY A 1 102 ? -33.055 8.402 45.500 1.00 48.62 102 GLY A O 1
ATOM 776 N N . GLY A 1 103 ? -33.822 7.002 47.074 1.00 41.66 103 GLY A N 1
ATOM 777 C CA . GLY A 1 103 ? -35.230 7.387 46.978 1.00 41.66 103 GLY A CA 1
ATOM 778 C C . GLY A 1 103 ? -35.939 7.146 48.304 1.00 41.66 103 GLY A C 1
ATOM 779 O O . GLY A 1 103 ? -36.697 6.194 48.450 1.00 41.66 103 GLY A O 1
ATOM 780 N N . ARG A 1 104 ? -35.627 7.969 49.309 1.00 43.50 104 ARG A N 1
ATOM 781 C CA . ARG A 1 104 ? -36.351 8.035 50.583 1.00 43.50 104 ARG A CA 1
ATOM 782 C C . ARG A 1 104 ? -37.552 8.965 50.381 1.00 43.50 104 ARG A C 1
ATOM 784 O O . ARG A 1 104 ? -37.340 10.126 50.055 1.00 43.50 104 ARG A O 1
ATOM 791 N N . GLY A 1 105 ? -38.767 8.486 50.652 1.00 37.06 105 GLY A N 1
ATOM 792 C CA . GLY A 1 105 ? -39.924 9.340 50.960 1.00 37.06 105 GLY A CA 1
ATOM 793 C C . GLY A 1 105 ? -41.153 9.137 50.072 1.00 37.06 105 GLY A C 1
ATOM 794 O O . GLY A 1 105 ? -41.167 9.559 48.925 1.00 37.06 105 GLY A O 1
ATOM 795 N N . GLY A 1 106 ? -42.213 8.561 50.644 1.00 34.28 106 GLY A N 1
ATOM 796 C CA . GLY A 1 106 ? -43.543 8.508 50.032 1.00 34.28 106 GLY A CA 1
ATOM 797 C C . GLY A 1 106 ? -44.474 7.558 50.781 1.00 34.28 106 GLY A C 1
ATOM 798 O O . GLY A 1 106 ? -44.468 6.360 50.545 1.00 34.28 106 GLY A O 1
ATOM 799 N N . ARG A 1 107 ? -45.214 8.093 51.750 1.00 41.34 107 ARG A N 1
ATOM 800 C CA . ARG A 1 107 ? -46.045 7.393 52.739 1.00 41.34 107 ARG A CA 1
ATOM 801 C C . ARG A 1 107 ? -47.506 7.334 52.257 1.00 41.34 107 ARG A C 1
ATOM 803 O O . ARG A 1 107 ? -48.024 8.371 51.866 1.00 41.34 107 ARG A O 1
ATOM 810 N N . GLY A 1 108 ? -48.176 6.188 52.432 1.00 32.50 108 GLY A N 1
ATOM 811 C CA . GLY A 1 108 ? -49.649 6.049 52.489 1.00 32.50 108 GLY A CA 1
ATOM 812 C C . GLY A 1 108 ? -50.289 5.353 51.272 1.00 32.50 108 GLY A C 1
ATOM 813 O O . GLY A 1 108 ? -49.988 5.722 50.152 1.00 32.50 108 GLY A O 1
ATOM 814 N N . GLY A 1 109 ? -51.172 4.355 51.395 1.00 34.47 109 GLY A N 1
ATOM 815 C CA . GLY A 1 109 ? -51.782 3.764 52.584 1.00 34.47 109 GLY A CA 1
ATOM 816 C C . GLY A 1 109 ? -52.563 2.465 52.296 1.00 34.47 109 GLY A C 1
ATOM 817 O O . GLY A 1 109 ? -53.126 2.288 51.228 1.00 34.47 109 GLY A O 1
ATOM 818 N N . LYS A 1 110 ? -52.532 1.578 53.302 1.00 36.19 110 LYS A N 1
ATOM 819 C CA . LYS A 1 110 ? -53.605 0.749 53.898 1.00 36.19 110 LYS A CA 1
ATOM 820 C C . LYS A 1 110 ? -54.712 0.092 53.035 1.00 36.19 110 LYS A C 1
ATOM 822 O O . LYS A 1 110 ? -55.593 0.777 52.539 1.00 36.19 110 LYS A O 1
ATOM 827 N N . GLY A 1 111 ? -54.801 -1.238 53.204 1.00 31.11 111 GLY A N 1
ATOM 828 C CA . GLY A 1 111 ? -56.046 -2.022 53.356 1.00 31.11 111 GLY A CA 1
ATOM 829 C C . GLY A 1 111 ? -56.569 -2.668 52.066 1.00 31.11 111 GLY A C 1
ATOM 830 O O . GLY A 1 111 ? -56.693 -1.988 51.067 1.00 31.11 111 GLY A O 1
ATOM 831 N N . GLY A 1 112 ? -56.910 -3.954 51.994 1.00 29.88 112 GLY A N 1
ATOM 832 C CA . GLY A 1 112 ? -57.078 -4.970 53.026 1.00 29.88 112 GLY A CA 1
ATOM 833 C C . GLY A 1 112 ? -57.226 -6.357 52.389 1.00 29.88 112 GLY A C 1
ATOM 834 O O . GLY A 1 112 ? -57.432 -6.489 51.186 1.00 29.88 112 GLY A O 1
ATOM 835 N N . ALA A 1 113 ? -57.067 -7.382 53.219 1.00 40.78 113 ALA A N 1
ATOM 836 C CA . ALA A 1 113 ? -57.306 -8.774 52.876 1.00 40.78 113 ALA A CA 1
ATOM 837 C C . ALA A 1 113 ? -58.812 -9.073 52.796 1.00 40.78 113 ALA A C 1
ATOM 839 O O . ALA A 1 113 ? -59.565 -8.612 53.651 1.00 40.78 113 ALA A O 1
ATOM 840 N N . ALA A 1 114 ? -59.210 -9.915 51.846 1.00 35.97 114 ALA A N 1
ATOM 841 C CA . ALA A 1 114 ? -60.351 -10.813 51.988 1.00 35.97 114 ALA A CA 1
ATOM 842 C C . ALA A 1 114 ? -60.102 -12.045 51.111 1.00 35.97 114 ALA A C 1
ATOM 844 O O . ALA A 1 114 ? -59.948 -11.941 49.896 1.00 35.97 114 ALA A O 1
ATOM 845 N N . ALA A 1 115 ? -59.991 -13.193 51.773 1.00 44.59 115 ALA A N 1
ATOM 846 C CA . ALA A 1 115 ? -60.159 -14.499 51.169 1.00 44.59 115 ALA A CA 1
ATOM 847 C C . ALA A 1 115 ? -61.627 -14.661 50.761 1.00 44.59 115 ALA A C 1
ATOM 849 O O . ALA A 1 115 ? -62.497 -14.240 51.519 1.00 44.59 115 ALA A O 1
ATOM 850 N N . ASP A 1 116 ? -61.894 -15.316 49.635 1.00 38.56 116 ASP A N 1
ATOM 851 C CA . ASP A 1 116 ? -63.130 -16.077 49.505 1.00 38.56 116 ASP A CA 1
ATOM 852 C C . ASP A 1 116 ? -62.940 -17.290 48.594 1.00 38.56 116 ASP A C 1
ATOM 854 O O . ASP A 1 116 ? -62.160 -17.280 47.638 1.00 38.56 116 ASP A O 1
ATOM 858 N N . ALA A 1 117 ? -63.603 -18.359 49.002 1.00 43.84 117 ALA A N 1
ATOM 859 C CA . ALA A 1 117 ? -63.516 -19.710 48.496 1.00 43.84 117 ALA A CA 1
ATOM 860 C C . ALA A 1 117 ? -64.391 -19.904 47.251 1.00 43.84 117 ALA A C 1
ATOM 862 O O . ALA A 1 117 ? -65.447 -19.292 47.132 1.00 43.84 117 ALA A O 1
ATOM 863 N N . ALA A 1 118 ? -64.018 -20.848 46.385 1.00 42.81 118 ALA A N 1
ATOM 864 C CA . ALA A 1 118 ? -64.994 -21.663 45.662 1.00 42.81 118 ALA A CA 1
ATOM 865 C C . ALA A 1 118 ? -64.343 -22.968 45.186 1.00 42.81 118 ALA A C 1
ATOM 867 O O . ALA A 1 118 ? -63.391 -22.972 44.407 1.00 42.81 118 ALA A O 1
ATOM 868 N N . VAL A 1 119 ? -64.878 -24.056 45.726 1.00 50.69 119 VAL A N 1
ATOM 869 C CA . VAL A 1 119 ? -64.637 -25.464 45.424 1.00 50.69 119 VAL A CA 1
ATOM 870 C C . VAL A 1 119 ? -65.697 -25.911 44.405 1.00 50.69 119 VAL A C 1
ATOM 872 O O . VAL A 1 119 ? -66.876 -25.679 44.655 1.00 50.69 119 VAL A O 1
ATOM 875 N N . GLU A 1 120 ? -65.239 -26.575 43.332 1.00 35.78 120 GLU A N 1
ATOM 876 C CA . GLU A 1 120 ? -65.933 -27.612 42.524 1.00 35.78 120 GLU A CA 1
ATOM 877 C C . GLU A 1 120 ? -67.174 -27.234 41.682 1.00 35.78 120 GLU A C 1
ATOM 879 O O . GLU A 1 120 ? -67.659 -26.104 41.799 1.00 35.78 120 GLU A O 1
ATOM 884 N N . PRO A 1 121 ? -67.664 -28.087 40.742 1.00 61.47 121 PRO A N 1
ATOM 885 C CA . PRO A 1 121 ? -67.585 -29.565 40.589 1.00 61.47 121 PRO A CA 1
ATOM 886 C C . PRO A 1 121 ? -66.493 -30.134 39.674 1.00 61.47 121 PRO A C 1
ATOM 888 O O . PRO A 1 121 ? -65.983 -29.398 38.800 1.00 61.47 121 PRO A O 1
#

Radius of gyration: 32.58 Å; chains: 1; bounding box: 84×44×73 Å

Sequence (121 aa):
ILCRILESMICTDQLNAPALQSAEILGRRIQLIKEAHRVNPSAPDYSAGDHFLGTGVRRNGAAIAPDLSKFVAEELKAEAAISKEARKAREEKVLKPRGGRGGRGGRGGKGGAAADAAVEP

Secondary structure (DSSP, 8-state):
-HHHHHHHHHHTS---GGG-HHHHHHHHHHHHHHHHTTT-TTS--GGGHHHHS--S-BTTB--SSHHHHHHHHHHHHHHHHHHHHHHHHHHHHHHS-------------------------

Organism: Polarella glacialis (NCBI:txid89957)